Protein AF-A0A955YNE7-F1 (afdb_monomer_lite)

Structure (mmCIF, N/CA/C/O backbone):
data_AF-A0A955YNE7-F1
#
_entry.id   AF-A0A955YNE7-F1
#
loop_
_atom_site.group_PDB
_atom_site.id
_atom_site.type_symbol
_atom_site.label_atom_id
_atom_site.label_alt_id
_atom_site.label_comp_id
_atom_site.label_asym_id
_atom_site.label_entity_id
_atom_site.label_seq_id
_atom_site.pdbx_PDB_ins_code
_atom_site.Cartn_x
_atom_site.Cartn_y
_atom_site.Cartn_z
_atom_site.occupancy
_atom_site.B_iso_or_equiv
_atom_site.auth_seq_id
_atom_site.auth_comp_id
_atom_site.auth_asym_id
_atom_site.auth_atom_id
_atom_site.pdbx_PDB_model_num
ATOM 1 N N . MET A 1 1 ? -16.362 -12.390 -28.968 1.00 43.97 1 MET A N 1
ATOM 2 C CA . MET A 1 1 ? -15.861 -13.332 -27.939 1.00 43.97 1 MET A CA 1
ATOM 3 C C . MET A 1 1 ? -14.663 -12.629 -27.312 1.00 43.97 1 MET A C 1
ATOM 5 O O . MET A 1 1 ? -13.779 -12.278 -28.069 1.00 43.97 1 MET A O 1
ATOM 9 N N . THR A 1 2 ? -14.619 -12.219 -26.043 1.00 42.88 2 THR A N 1
ATOM 10 C CA . THR A 1 2 ? -15.103 -12.872 -24.816 1.00 42.88 2 THR A CA 1
ATOM 11 C C . THR A 1 2 ? -15.166 -11.820 -23.689 1.00 42.88 2 THR A C 1
ATOM 13 O O . THR A 1 2 ? -14.246 -11.022 -23.596 1.00 42.88 2 THR A O 1
ATOM 16 N N . ARG A 1 3 ? -16.235 -11.867 -22.868 1.00 43.38 3 ARG A N 1
ATOM 17 C CA . ARG A 1 3 ? -16.405 -11.353 -21.479 1.00 43.38 3 ARG A CA 1
ATOM 18 C C . ARG A 1 3 ? -15.904 -9.920 -21.190 1.00 43.38 3 ARG A C 1
ATOM 20 O O . ARG A 1 3 ? -14.719 -9.663 -21.121 1.00 43.38 3 ARG A O 1
ATOM 27 N N . GLY A 1 4 ? -16.772 -8.936 -20.971 1.00 42.56 4 GLY A N 1
ATOM 28 C CA . GLY A 1 4 ? -17.645 -8.902 -19.795 1.00 42.56 4 GLY A CA 1
ATOM 29 C C . GLY A 1 4 ? -16.878 -8.491 -18.529 1.00 42.56 4 GLY A C 1
ATOM 30 O O . GLY A 1 4 ? -16.864 -9.264 -17.581 1.00 42.56 4 GLY A O 1
ATOM 31 N N . ARG A 1 5 ? -16.234 -7.309 -18.510 1.00 50.03 5 ARG A N 1
ATOM 32 C CA . ARG A 1 5 ? -15.828 -6.636 -17.260 1.00 50.03 5 ARG A CA 1
ATOM 33 C C . ARG A 1 5 ? -17.066 -5.988 -16.653 1.00 50.03 5 ARG A C 1
ATOM 35 O O . ARG A 1 5 ? -17.316 -4.800 -16.817 1.00 50.03 5 ARG A O 1
ATOM 42 N N . VAL A 1 6 ? -17.890 -6.804 -16.025 1.00 54.84 6 VAL A N 1
ATOM 43 C CA . VAL A 1 6 ? -18.842 -6.320 -15.035 1.00 54.84 6 VAL A CA 1
ATOM 44 C C . VAL A 1 6 ? -18.496 -7.101 -13.778 1.00 54.84 6 VAL A C 1
ATOM 46 O O . VAL A 1 6 ? -18.477 -8.329 -13.841 1.00 54.84 6 VAL A O 1
ATOM 49 N N . SER A 1 7 ? -18.219 -6.367 -12.696 1.00 52.81 7 SER A N 1
ATOM 50 C CA . SER A 1 7 ? -18.087 -6.841 -11.306 1.00 52.81 7 SER A CA 1
ATOM 51 C C . SER A 1 7 ? -16.675 -7.132 -10.771 1.00 52.81 7 SER A C 1
ATOM 53 O O . SER A 1 7 ? -16.350 -8.289 -10.561 1.00 52.81 7 SER A O 1
ATOM 55 N N . ASP A 1 8 ? -15.916 -6.088 -10.405 1.00 55.44 8 ASP A N 1
ATOM 56 C CA . ASP A 1 8 ? -14.829 -6.196 -9.398 1.00 55.44 8 ASP A CA 1
ATOM 57 C C . ASP A 1 8 ? -14.818 -5.059 -8.351 1.00 55.44 8 ASP A C 1
ATOM 59 O O . ASP A 1 8 ? -14.025 -5.072 -7.412 1.00 55.44 8 ASP A O 1
ATOM 63 N N . GLY A 1 9 ? -15.777 -4.121 -8.402 1.00 60.81 9 GLY A N 1
ATOM 64 C CA . GLY A 1 9 ? -15.904 -3.079 -7.368 1.00 60.81 9 GLY A CA 1
ATOM 65 C C . GLY A 1 9 ? -16.037 -3.652 -5.948 1.00 60.81 9 GLY A C 1
ATOM 66 O O . GLY A 1 9 ? -15.503 -3.089 -4.998 1.00 60.81 9 GLY A O 1
ATOM 67 N N . HIS A 1 10 ? -16.652 -4.832 -5.816 1.00 73.31 10 HIS A N 1
ATOM 68 C CA . HIS A 1 10 ? -16.790 -5.525 -4.537 1.00 73.31 10 HIS A CA 1
ATOM 69 C C . HIS A 1 10 ? -15.476 -6.093 -3.985 1.00 73.31 10 HIS A C 1
ATOM 71 O O . HIS A 1 10 ? -15.359 -6.231 -2.770 1.00 73.31 10 HIS A O 1
ATOM 77 N N . ALA A 1 11 ? -14.496 -6.449 -4.823 1.00 79.50 11 ALA A N 1
ATOM 78 C CA . ALA A 1 11 ? -13.214 -6.970 -4.342 1.00 79.50 11 ALA A CA 1
ATOM 79 C C . ALA A 1 11 ? -12.389 -5.847 -3.703 1.00 79.50 11 ALA A C 1
ATOM 81 O O . ALA A 1 11 ? -11.932 -5.979 -2.566 1.00 79.50 11 ALA A O 1
ATOM 82 N N . THR A 1 12 ? -12.297 -4.714 -4.402 1.00 84.69 12 THR A N 1
ATOM 83 C CA . THR A 1 12 ? -11.669 -3.488 -3.897 1.00 84.69 12 THR A CA 1
ATOM 84 C C . THR A 1 12 ? -12.351 -3.002 -2.620 1.00 84.69 12 THR A C 1
ATOM 86 O O . THR A 1 12 ? -11.684 -2.763 -1.615 1.00 84.69 12 THR A O 1
ATOM 89 N N . GLU A 1 13 ? -13.681 -2.882 -2.630 1.00 83.69 13 GLU A N 1
ATOM 90 C CA . GLU A 1 13 ? -14.446 -2.397 -1.477 1.00 83.69 13 GLU A CA 1
ATOM 91 C C . GLU A 1 13 ? -14.213 -3.273 -0.243 1.00 83.69 13 GLU A C 1
ATOM 93 O O . GLU A 1 13 ? -13.908 -2.750 0.825 1.00 83.69 13 GLU A O 1
ATOM 98 N N . ARG A 1 14 ? -14.234 -4.602 -0.400 1.00 86.31 14 ARG A N 1
ATOM 99 C CA . ARG A 1 14 ? -13.949 -5.546 0.691 1.00 86.31 14 ARG A CA 1
ATOM 100 C C . ARG A 1 14 ? -12.524 -5.453 1.224 1.00 86.31 14 ARG A C 1
ATOM 102 O O . ARG A 1 14 ? -12.311 -5.672 2.412 1.00 86.31 14 ARG A O 1
ATOM 109 N N . LEU A 1 15 ? -11.545 -5.181 0.362 1.00 88.06 15 LEU A N 1
ATOM 110 C CA . LEU A 1 15 ? -10.154 -5.032 0.788 1.00 88.06 15 LEU A CA 1
ATOM 111 C C . LEU A 1 15 ? -9.949 -3.731 1.578 1.00 88.06 15 LEU A C 1
ATOM 113 O O . LEU A 1 15 ? -9.175 -3.711 2.532 1.00 88.06 15 LEU A O 1
ATOM 117 N N . LEU A 1 16 ? -10.650 -2.661 1.196 1.00 89.19 16 LEU A N 1
ATOM 118 C CA . LEU A 1 16 ? -10.539 -1.337 1.813 1.00 89.19 16 LEU A CA 1
ATOM 119 C C . LEU A 1 16 ? -11.460 -1.138 3.024 1.00 89.19 16 LEU A C 1
ATOM 121 O O . LEU A 1 16 ? -11.166 -0.288 3.864 1.00 89.19 16 LEU A O 1
ATOM 125 N N . GLU A 1 17 ? -12.539 -1.914 3.144 1.00 90.75 17 GLU A N 1
ATOM 126 C CA . GLU A 1 17 ? -13.550 -1.812 4.207 1.00 90.75 17 GLU A CA 1
ATOM 127 C C . GLU A 1 17 ? -12.948 -1.657 5.621 1.00 90.75 17 GLU A C 1
ATOM 129 O O . GLU A 1 17 ? -13.341 -0.717 6.326 1.00 90.75 17 GLU A O 1
ATOM 134 N N . PRO A 1 18 ? -11.953 -2.468 6.047 1.00 90.25 18 PRO A N 1
ATOM 135 C CA . PRO A 1 18 ? -11.373 -2.343 7.385 1.00 90.25 18 PRO A CA 1
ATOM 136 C C . PRO A 1 18 ? -10.696 -0.987 7.628 1.00 90.25 18 PRO A C 1
ATOM 138 O O . PRO A 1 18 ? -10.717 -0.466 8.745 1.00 90.25 18 PRO A O 1
ATOM 141 N N . LEU A 1 19 ? -10.106 -0.400 6.583 1.00 90.25 19 LEU A N 1
ATOM 142 C CA . LEU A 1 19 ? -9.419 0.887 6.657 1.00 90.25 19 LEU A CA 1
ATOM 143 C C . LEU A 1 19 ? -10.419 2.036 6.663 1.00 90.25 19 LEU A C 1
ATOM 145 O O . LEU A 1 19 ? -10.324 2.926 7.507 1.00 90.25 19 LEU A O 1
ATOM 149 N N . SER A 1 20 ? -11.401 1.996 5.763 1.00 89.12 20 SER A N 1
ATOM 150 C CA . SER A 1 20 ? -12.426 3.035 5.624 1.00 89.12 20 SER A CA 1
ATOM 151 C C . SER A 1 20 ? -13.255 3.203 6.899 1.00 89.12 20 SER A C 1
ATOM 153 O O . SER A 1 20 ? -13.677 4.312 7.230 1.00 89.12 20 SER A O 1
ATOM 155 N N . ALA A 1 21 ? -13.415 2.135 7.689 1.00 89.00 21 ALA A N 1
ATOM 156 C CA . ALA A 1 21 ? -14.040 2.199 9.009 1.00 89.00 21 ALA A CA 1
ATOM 157 C C . ALA A 1 21 ? -13.314 3.146 9.988 1.00 89.00 21 ALA A C 1
ATOM 159 O O . ALA A 1 21 ? -13.925 3.628 10.947 1.00 89.00 21 ALA A O 1
ATOM 160 N N . LEU A 1 22 ? -12.027 3.445 9.767 1.00 87.06 22 LEU A N 1
ATOM 161 C CA . LEU A 1 22 ? -11.245 4.374 10.586 1.00 87.06 22 LEU A CA 1
ATOM 162 C C . LEU A 1 22 ? -11.508 5.845 10.224 1.00 87.06 22 LEU A C 1
ATOM 164 O O . LEU A 1 22 ? -11.312 6.702 11.088 1.00 87.06 22 LEU A O 1
ATOM 168 N N . GLY A 1 23 ? -12.011 6.142 9.024 1.00 91.31 23 GLY A N 1
ATOM 169 C CA . GLY A 1 23 ? -12.288 7.487 8.501 1.00 91.31 23 GLY A CA 1
ATOM 170 C C . GLY A 1 23 ? -11.804 7.656 7.051 1.00 91.31 23 GLY A C 1
ATOM 171 O O . GLY A 1 23 ? -11.227 6.713 6.510 1.00 91.31 23 GLY A O 1
ATOM 172 N N . PRO A 1 24 ? -11.983 8.843 6.435 1.00 92.75 24 PRO A N 1
ATOM 173 C CA . PRO A 1 24 ? -11.568 9.111 5.050 1.00 92.75 24 PRO A CA 1
ATOM 174 C C . PRO A 1 24 ? -10.071 8.857 4.846 1.00 92.75 24 PRO A C 1
ATOM 176 O O . PRO A 1 24 ? -9.240 9.410 5.575 1.00 92.75 24 PRO A O 1
ATOM 179 N N . LEU A 1 25 ? -9.717 7.974 3.914 1.00 93.50 25 LEU A N 1
ATOM 180 C CA . LEU A 1 25 ? -8.335 7.519 3.711 1.00 93.50 25 LEU A CA 1
ATOM 181 C C . LEU A 1 25 ? -7.536 8.486 2.845 1.00 93.50 25 LEU A C 1
ATOM 183 O O . LEU A 1 25 ? -6.321 8.571 2.983 1.00 93.50 25 LEU A O 1
ATOM 187 N N . GLU A 1 26 ? -8.230 9.222 1.988 1.00 93.62 26 GLU A N 1
ATOM 188 C CA . GLU A 1 26 ? -7.693 10.194 1.044 1.00 93.62 26 GLU A CA 1
ATOM 189 C C . GLU A 1 26 ? -6.973 11.341 1.766 1.00 93.62 26 GLU A C 1
ATOM 191 O O . GLU A 1 26 ? -5.982 11.857 1.260 1.00 93.62 26 GLU A O 1
ATOM 196 N N . ASP A 1 27 ? -7.397 11.661 2.992 1.00 94.31 27 ASP A N 1
ATOM 197 C CA . ASP A 1 27 ? -6.796 12.701 3.836 1.00 94.31 27 ASP A CA 1
ATOM 198 C C . ASP A 1 27 ? -5.472 12.269 4.501 1.00 94.31 27 ASP A C 1
ATOM 200 O O . ASP A 1 27 ? -4.848 13.057 5.217 1.00 94.31 27 ASP A O 1
ATOM 204 N N . LEU A 1 28 ? -5.058 11.004 4.352 1.00 95.00 28 LEU A N 1
ATOM 205 C CA . LEU A 1 28 ? -3.803 10.509 4.917 1.00 95.00 28 LEU A CA 1
ATOM 206 C C . LEU A 1 28 ? -2.617 10.841 3.994 1.00 95.00 28 LEU A C 1
ATOM 208 O O . LEU A 1 28 ? -2.751 10.766 2.773 1.00 95.00 28 LEU A O 1
ATOM 212 N N . PRO A 1 29 ? -1.433 11.165 4.548 1.00 95.88 29 PRO A N 1
ATOM 213 C CA . PRO A 1 29 ? -0.231 11.343 3.736 1.00 95.88 29 PRO A CA 1
ATOM 214 C C . PRO A 1 29 ? 0.094 10.048 2.981 1.00 95.88 29 PRO A C 1
ATOM 216 O O . PRO A 1 29 ? -0.072 8.962 3.534 1.00 95.88 29 PRO A O 1
ATOM 219 N N . GLY A 1 30 ? 0.528 10.160 1.724 1.00 93.88 30 GLY A N 1
ATOM 220 C CA . GLY A 1 30 ? 0.845 9.006 0.874 1.00 93.88 30 GLY A CA 1
ATOM 221 C C . GLY A 1 30 ? -0.367 8.181 0.413 1.00 93.88 30 GLY A C 1
ATOM 222 O O . GLY A 1 30 ? -0.197 7.100 -0.149 1.00 93.88 30 GLY A O 1
ATOM 223 N N . SER A 1 31 ? -1.599 8.658 0.639 1.00 95.56 31 SER A N 1
ATOM 224 C CA . SER A 1 31 ? -2.828 7.915 0.324 1.00 95.56 31 SER A CA 1
ATOM 225 C C . SER A 1 31 ? -2.981 7.587 -1.159 1.00 95.56 31 SER A C 1
ATOM 227 O O . SER A 1 31 ? -3.479 6.515 -1.488 1.00 95.56 31 SER A O 1
ATOM 229 N N . GLU A 1 32 ? -2.534 8.465 -2.057 1.00 95.25 32 GLU A N 1
ATOM 230 C CA . GLU A 1 32 ? -2.716 8.303 -3.501 1.00 95.25 32 GLU A CA 1
ATOM 231 C C . GLU A 1 32 ? -2.099 6.994 -4.018 1.00 95.25 32 GLU A C 1
ATOM 233 O O . GLU A 1 32 ? -2.819 6.138 -4.539 1.00 95.25 32 GLU A O 1
ATOM 238 N N . ALA A 1 33 ? -0.795 6.795 -3.793 1.00 94.81 33 ALA A N 1
ATOM 239 C CA . ALA A 1 33 ? -0.078 5.597 -4.229 1.00 94.81 33 ALA A CA 1
ATOM 240 C C . ALA A 1 33 ? -0.570 4.332 -3.507 1.00 94.81 33 ALA A C 1
ATOM 242 O O . ALA A 1 33 ? -0.710 3.273 -4.118 1.00 94.81 33 ALA A O 1
ATOM 243 N N . VAL A 1 34 ? -0.889 4.431 -2.212 1.00 95.94 34 VAL A N 1
ATOM 244 C CA . VAL A 1 34 ? -1.352 3.279 -1.423 1.00 95.94 34 VAL A CA 1
ATOM 245 C C . VAL A 1 34 ? -2.740 2.815 -1.864 1.00 95.94 34 VAL A C 1
ATOM 247 O O . VAL A 1 34 ? -2.965 1.619 -2.048 1.00 95.94 34 VAL A O 1
ATOM 250 N N . LEU A 1 35 ? -3.683 3.739 -2.058 1.00 95.75 35 LEU A N 1
ATOM 251 C CA . LEU A 1 35 ? -5.040 3.400 -2.485 1.00 95.75 35 LEU A CA 1
ATOM 252 C C . LEU A 1 35 ? -5.057 2.887 -3.926 1.00 95.75 35 LEU A C 1
ATOM 254 O O . LEU A 1 35 ? -5.815 1.962 -4.216 1.00 95.75 35 LEU A O 1
ATOM 258 N N . ALA A 1 36 ? -4.226 3.444 -4.812 1.00 95.62 36 ALA A N 1
ATOM 259 C CA . ALA A 1 36 ? -4.007 2.887 -6.145 1.00 95.62 36 ALA A CA 1
ATOM 260 C C . ALA A 1 36 ? -3.490 1.442 -6.059 1.00 95.62 36 ALA A C 1
ATOM 262 O O . ALA A 1 36 ? -4.090 0.542 -6.639 1.00 95.62 36 ALA A O 1
ATOM 263 N N . GLY A 1 37 ? -2.476 1.188 -5.230 1.00 95.50 37 GLY A N 1
ATOM 264 C CA . GLY A 1 37 ? -1.898 -0.144 -5.071 1.00 95.50 37 GLY A CA 1
ATOM 265 C C . GLY A 1 37 ? -2.867 -1.184 -4.517 1.00 95.50 37 GLY A C 1
ATOM 266 O O . GLY A 1 37 ? -2.906 -2.313 -4.998 1.00 95.50 37 GLY A O 1
ATOM 267 N N . LEU A 1 38 ? -3.690 -0.821 -3.531 1.00 95.00 38 LEU A N 1
ATOM 268 C CA . LEU A 1 38 ? -4.708 -1.726 -2.986 1.00 95.00 38 LEU A CA 1
ATOM 269 C C . LEU A 1 38 ? -5.792 -2.060 -4.022 1.00 95.00 38 LEU A C 1
ATOM 271 O O . LEU A 1 38 ? -6.226 -3.211 -4.086 1.00 95.00 38 LEU A O 1
ATOM 275 N N . ARG A 1 39 ? -6.198 -1.088 -4.850 1.00 94.38 39 ARG A N 1
ATOM 276 C CA . ARG A 1 39 ? -7.121 -1.316 -5.977 1.00 94.38 39 ARG A CA 1
ATOM 277 C C . ARG A 1 39 ? -6.503 -2.257 -7.003 1.00 94.38 39 ARG A C 1
ATOM 279 O O . ARG A 1 39 ? -7.111 -3.264 -7.346 1.00 94.38 39 ARG A O 1
ATOM 286 N N . ASP A 1 40 ? -5.264 -1.992 -7.399 1.00 94.75 40 ASP A N 1
ATOM 287 C CA . ASP A 1 40 ? -4.555 -2.818 -8.370 1.00 94.75 40 ASP A CA 1
ATOM 288 C C . ASP A 1 40 ? -4.376 -4.258 -7.868 1.00 94.75 40 ASP A C 1
ATOM 290 O O . ASP A 1 40 ? -4.601 -5.206 -8.617 1.00 94.75 40 ASP A O 1
ATOM 294 N N . VAL A 1 41 ? -4.067 -4.456 -6.581 1.00 94.12 41 VAL A N 1
ATOM 295 C CA . VAL A 1 41 ? -4.026 -5.799 -5.978 1.00 94.12 41 VAL A CA 1
ATOM 296 C C . VAL A 1 41 ? -5.389 -6.487 -6.035 1.00 94.12 41 VAL A C 1
ATOM 298 O O . VAL A 1 41 ? -5.448 -7.669 -6.377 1.00 94.12 41 VAL A O 1
ATOM 301 N N . ALA A 1 42 ? -6.472 -5.782 -5.701 1.00 91.38 42 ALA A N 1
ATOM 302 C CA . ALA A 1 42 ? -7.818 -6.347 -5.738 1.00 91.38 42 ALA A CA 1
ATOM 303 C C . ALA A 1 42 ? -8.242 -6.742 -7.162 1.00 91.38 42 ALA A C 1
ATOM 305 O O . ALA A 1 42 ? -8.869 -7.785 -7.341 1.00 91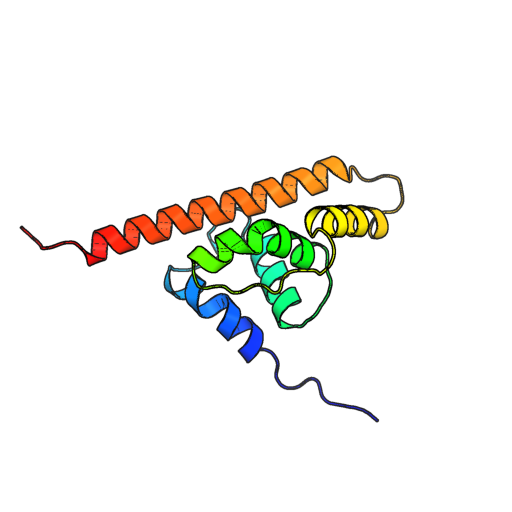.38 42 ALA A O 1
ATOM 306 N N . ASP A 1 43 ? -7.826 -5.961 -8.158 1.00 90.44 43 ASP A N 1
ATOM 307 C CA . ASP A 1 43 ? -8.104 -6.193 -9.577 1.00 90.44 43 ASP A CA 1
ATOM 308 C C . ASP A 1 43 ? -7.112 -7.182 -10.230 1.00 90.44 43 ASP A C 1
ATOM 310 O O . ASP A 1 43 ? -7.216 -7.497 -11.419 1.00 90.44 43 ASP A O 1
ATOM 314 N N . GLY A 1 44 ? -6.126 -7.678 -9.472 1.00 91.31 44 GLY A N 1
ATOM 315 C CA . GLY A 1 44 ? -5.064 -8.547 -9.981 1.00 91.31 44 GLY A CA 1
ATOM 316 C C . GLY A 1 44 ? -4.153 -7.861 -11.005 1.00 91.31 44 GLY A C 1
ATOM 317 O O . GLY A 1 44 ? -3.510 -8.541 -11.808 1.00 91.31 44 GLY A O 1
ATOM 318 N N . VAL A 1 45 ? -4.108 -6.527 -10.999 1.00 93.25 45 VAL A N 1
ATOM 319 C CA . VAL A 1 45 ? -3.260 -5.697 -11.850 1.00 93.25 45 VAL A CA 1
ATOM 320 C C . VAL A 1 45 ? -1.873 -5.617 -11.219 1.00 93.25 45 VAL A C 1
ATOM 322 O O . VAL A 1 45 ? -1.701 -5.096 -10.119 1.00 93.25 45 VAL A O 1
ATOM 325 N N . PRO A 1 46 ? -0.840 -6.128 -11.897 1.00 92.19 46 PRO A N 1
ATOM 326 C CA . PRO A 1 46 ? 0.497 -6.067 -11.360 1.00 92.19 46 PRO A CA 1
ATOM 327 C C . PRO A 1 46 ? 1.110 -4.721 -11.784 1.00 92.19 46 PRO A C 1
ATOM 329 O O . PRO A 1 46 ? 1.613 -4.605 -12.903 1.00 92.19 46 PRO A O 1
ATOM 332 N N . SER A 1 47 ? 1.054 -3.716 -10.907 1.00 94.12 47 SER A N 1
ATOM 333 C CA . SER A 1 47 ? 1.603 -2.355 -11.080 1.00 94.12 47 SER A CA 1
ATOM 334 C C . SER A 1 47 ? 2.751 -2.056 -10.099 1.00 94.12 47 SER A C 1
ATOM 336 O O . SER A 1 47 ? 3.085 -2.890 -9.249 1.00 94.12 47 SER A O 1
ATOM 338 N N . VAL A 1 48 ? 3.390 -0.887 -10.229 1.00 94.94 48 VAL A N 1
ATOM 339 C CA . VAL A 1 48 ? 4.355 -0.365 -9.240 1.00 94.94 48 VAL A CA 1
ATOM 340 C C . VAL A 1 48 ? 3.677 -0.182 -7.885 1.00 94.94 48 VAL A C 1
ATOM 342 O O . VAL A 1 48 ? 4.193 -0.639 -6.868 1.00 94.94 48 VAL A O 1
ATOM 345 N N . GLU A 1 49 ? 2.490 0.407 -7.868 1.00 95.94 49 GLU A N 1
ATOM 346 C CA . GLU A 1 49 ? 1.708 0.681 -6.669 1.00 95.94 49 GLU A CA 1
ATOM 347 C C . GLU A 1 49 ? 1.237 -0.623 -6.000 1.00 95.94 49 GLU A C 1
ATOM 349 O O . GLU A 1 49 ? 1.285 -0.751 -4.775 1.00 95.94 49 GLU A O 1
ATOM 354 N N . ALA A 1 50 ? 0.861 -1.641 -6.782 1.00 95.75 50 ALA A N 1
ATOM 355 C CA . ALA A 1 50 ? 0.544 -2.969 -6.259 1.00 95.75 50 ALA A CA 1
ATOM 356 C C . ALA A 1 50 ? 1.760 -3.614 -5.578 1.00 95.75 50 ALA A C 1
ATOM 358 O O . ALA A 1 50 ? 1.641 -4.161 -4.479 1.00 95.75 50 ALA A O 1
ATOM 359 N N . ALA A 1 51 ? 2.940 -3.525 -6.201 1.00 95.38 51 ALA A N 1
ATOM 360 C CA . ALA A 1 51 ? 4.177 -4.028 -5.607 1.00 95.38 51 ALA A CA 1
ATOM 361 C C . ALA A 1 51 ? 4.537 -3.258 -4.325 1.00 95.38 51 ALA A C 1
ATOM 363 O O . ALA A 1 51 ? 4.932 -3.875 -3.337 1.00 95.38 51 ALA A O 1
ATOM 364 N N . LEU A 1 52 ? 4.318 -1.938 -4.304 1.00 96.56 52 LEU A N 1
ATOM 365 C CA . LEU A 1 52 ? 4.540 -1.083 -3.139 1.00 96.56 52 LEU A CA 1
ATOM 366 C C . LEU A 1 52 ? 3.743 -1.559 -1.920 1.00 96.56 52 LEU A C 1
ATOM 368 O O . LEU A 1 52 ? 4.322 -1.817 -0.865 1.00 96.56 52 LEU A O 1
ATOM 372 N N . VAL A 1 53 ? 2.425 -1.736 -2.045 1.00 96.69 53 VAL A N 1
ATOM 373 C CA . VAL A 1 53 ? 1.597 -2.174 -0.904 1.00 96.69 53 VAL A CA 1
ATOM 374 C C . VAL A 1 53 ? 1.916 -3.608 -0.465 1.00 96.69 53 VAL A C 1
ATOM 376 O O . VAL A 1 53 ? 1.728 -3.966 0.701 1.00 96.69 53 VAL A O 1
ATOM 379 N N . GLN A 1 54 ? 2.464 -4.425 -1.367 1.00 96.06 54 GLN A N 1
ATOM 380 C CA . GLN A 1 54 ? 2.907 -5.787 -1.074 1.00 96.06 54 GLN A CA 1
ATOM 381 C C . GLN A 1 54 ? 4.202 -5.841 -0.241 1.00 96.06 54 GLN A C 1
ATOM 383 O O . GLN A 1 54 ? 4.412 -6.832 0.468 1.00 96.06 54 GLN A O 1
ATOM 388 N N . VAL A 1 55 ? 5.021 -4.779 -0.232 1.00 95.50 55 VAL A N 1
ATOM 389 C CA . VAL A 1 55 ? 6.216 -4.668 0.633 1.00 95.50 55 VAL A CA 1
ATOM 390 C C . VAL A 1 55 ? 5.837 -4.768 2.116 1.00 95.50 55 VAL A C 1
ATOM 392 O O . VAL A 1 55 ? 6.504 -5.451 2.891 1.00 95.50 55 VAL A O 1
ATOM 395 N N . MET A 1 56 ? 4.718 -4.157 2.519 1.00 93.88 56 MET A N 1
ATOM 396 C CA . MET A 1 56 ? 4.308 -4.046 3.927 1.00 93.88 56 MET A CA 1
ATOM 397 C C . MET A 1 56 ? 3.066 -4.884 4.275 1.00 93.88 56 MET A C 1
ATOM 399 O O . MET A 1 56 ? 2.315 -4.536 5.188 1.00 93.88 56 MET A O 1
ATOM 403 N N . THR A 1 57 ? 2.859 -6.025 3.603 1.00 93.00 57 THR A N 1
ATOM 404 C CA . THR A 1 57 ? 1.719 -6.953 3.829 1.00 93.00 57 THR A CA 1
ATOM 405 C C . THR A 1 57 ? 1.404 -7.212 5.306 1.00 93.00 57 THR A C 1
ATOM 407 O O . THR A 1 57 ? 0.241 -7.189 5.706 1.00 93.00 57 THR A O 1
ATOM 410 N N . ARG A 1 58 ? 2.430 -7.414 6.145 1.00 91.44 58 ARG A N 1
ATOM 411 C CA . ARG A 1 58 ? 2.259 -7.647 7.588 1.00 91.44 58 ARG A CA 1
ATOM 412 C C . ARG A 1 58 ? 1.591 -6.467 8.304 1.00 91.44 58 ARG A C 1
ATOM 414 O O . ARG A 1 58 ? 0.718 -6.694 9.132 1.00 91.44 58 ARG A O 1
ATOM 421 N N . ARG A 1 59 ? 1.990 -5.232 7.990 1.00 92.38 59 ARG A N 1
ATOM 422 C CA . ARG A 1 59 ? 1.426 -4.015 8.598 1.00 92.38 59 ARG A CA 1
ATOM 423 C C . ARG A 1 59 ? -0.031 -3.832 8.188 1.00 92.38 59 ARG A C 1
ATOM 425 O O . ARG A 1 59 ? -0.875 -3.578 9.035 1.00 92.38 59 ARG A O 1
ATOM 432 N N . PHE A 1 60 ? -0.359 -4.053 6.916 1.00 93.31 60 PHE A N 1
ATOM 433 C CA . PHE A 1 60 ? -1.754 -4.032 6.463 1.00 93.31 60 PHE A CA 1
ATOM 434 C C . PHE A 1 60 ? -2.621 -5.072 7.190 1.00 93.31 60 PHE A C 1
ATOM 436 O O . PHE A 1 60 ? -3.739 -4.755 7.605 1.00 93.31 60 PHE A O 1
ATOM 443 N N . ALA A 1 61 ? -2.085 -6.272 7.440 1.00 93.25 61 ALA A N 1
ATOM 444 C CA . ALA A 1 61 ? -2.797 -7.316 8.177 1.00 93.25 61 ALA A CA 1
ATOM 445 C C . ALA A 1 61 ? -3.114 -6.913 9.628 1.00 93.25 61 ALA A C 1
ATOM 447 O O . ALA A 1 61 ? -4.165 -7.282 10.151 1.00 93.25 61 ALA A O 1
ATOM 448 N N . GLU A 1 62 ? -2.273 -6.096 10.270 1.00 92.81 62 GLU A N 1
ATOM 449 C CA . GLU A 1 62 ? -2.552 -5.553 11.607 1.00 92.81 62 GLU A CA 1
ATOM 450 C C . GLU A 1 62 ? -3.807 -4.662 11.612 1.00 92.81 62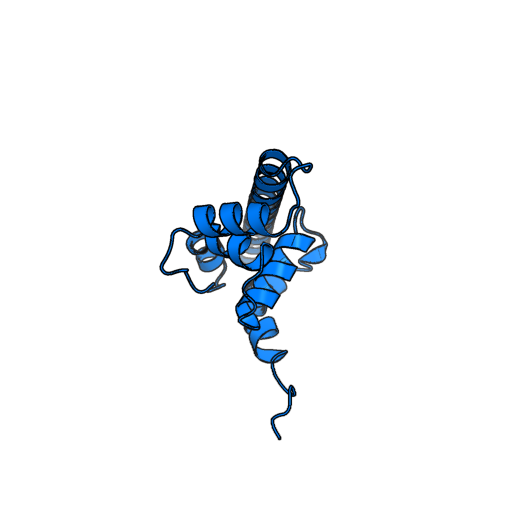 GLU A C 1
ATOM 452 O O . GLU A 1 62 ? -4.492 -4.586 12.637 1.00 92.81 62 GLU A O 1
ATOM 457 N N . HIS A 1 63 ? -4.163 -4.060 10.473 1.00 92.06 63 HIS A N 1
ATOM 458 C CA . HIS A 1 63 ? -5.392 -3.285 10.259 1.00 92.06 63 HIS A CA 1
ATOM 459 C C . HIS A 1 63 ? -6.533 -4.088 9.613 1.00 92.06 63 HIS A C 1
ATOM 461 O O . HIS A 1 63 ? -7.541 -3.506 9.225 1.00 92.06 63 HIS A O 1
ATOM 467 N N . GLY A 1 64 ? -6.403 -5.414 9.510 1.00 92.31 64 GLY A N 1
ATOM 468 C CA . GLY A 1 64 ? -7.427 -6.289 8.932 1.00 92.31 64 GLY A CA 1
ATOM 469 C C . GLY A 1 64 ? -7.430 -6.346 7.403 1.00 92.31 64 GLY A C 1
ATOM 470 O O . GLY A 1 64 ? -8.337 -6.942 6.830 1.00 92.31 64 GLY A O 1
ATOM 471 N N . VAL A 1 65 ? -6.426 -5.768 6.737 1.00 93.19 65 VAL A N 1
ATOM 472 C CA . VAL A 1 65 ? -6.291 -5.801 5.275 1.00 93.19 65 VAL A CA 1
ATOM 473 C C . VAL A 1 65 ? -5.316 -6.889 4.865 1.00 93.19 65 VAL A C 1
ATOM 475 O O . VAL A 1 65 ? -4.131 -6.846 5.189 1.00 93.19 65 VAL A O 1
ATOM 478 N N . HIS A 1 66 ? -5.808 -7.878 4.129 1.00 92.44 66 HIS A N 1
ATOM 479 C CA . HIS A 1 66 ? -4.995 -9.002 3.679 1.00 92.44 66 HIS A CA 1
ATOM 480 C C . HIS A 1 66 ? -4.583 -8.806 2.222 1.00 92.44 66 HIS A C 1
ATOM 482 O O . HIS A 1 66 ? -5.300 -9.182 1.298 1.00 92.44 66 HIS A O 1
ATOM 488 N N . VAL A 1 67 ? -3.401 -8.228 2.031 1.00 90.88 67 VAL A N 1
ATOM 489 C CA . VAL A 1 67 ? -2.767 -8.088 0.717 1.00 90.88 67 VAL A CA 1
ATOM 490 C C . VAL A 1 67 ? -2.085 -9.410 0.352 1.00 90.88 67 VAL A C 1
ATOM 492 O O . VAL A 1 67 ? -1.348 -9.982 1.159 1.00 90.88 67 VAL A O 1
ATOM 495 N N . SER A 1 68 ? -2.318 -9.914 -0.862 1.00 87.69 68 SER A N 1
ATOM 496 C CA . SER A 1 68 ? -1.646 -11.120 -1.352 1.00 87.69 68 SER A CA 1
ATOM 497 C C . SER A 1 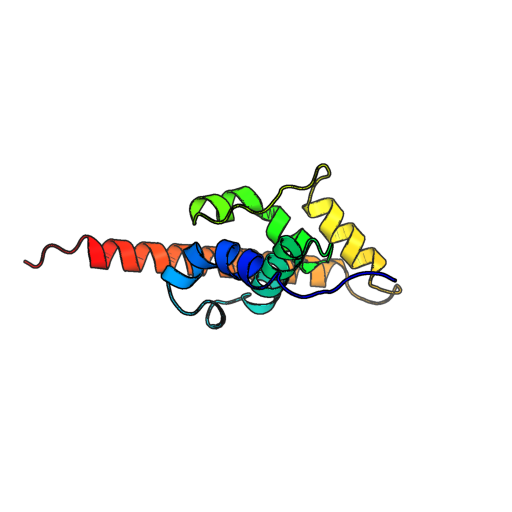68 ? -0.137 -10.895 -1.441 1.00 87.69 68 SER A C 1
ATOM 499 O O . SER A 1 68 ? 0.308 -9.942 -2.076 1.00 87.69 68 SER A O 1
ATOM 501 N N . ARG A 1 69 ? 0.658 -11.785 -0.843 1.00 84.19 69 ARG A N 1
ATOM 502 C CA . ARG A 1 69 ? 2.120 -11.717 -0.928 1.00 84.19 69 ARG A CA 1
ATOM 503 C C . ARG A 1 69 ? 2.610 -12.247 -2.276 1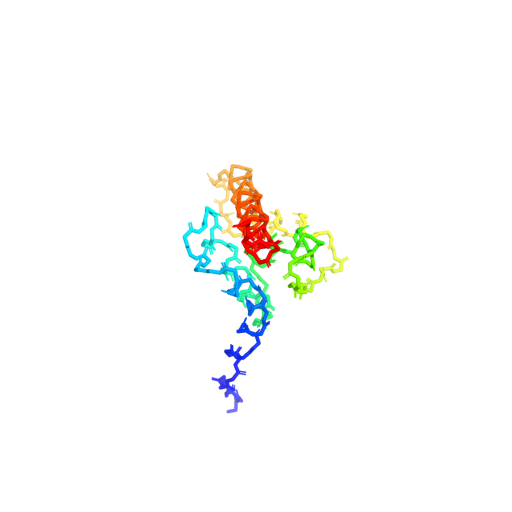.00 84.19 69 ARG A C 1
ATOM 505 O O . ARG A 1 69 ? 2.080 -13.236 -2.781 1.00 84.19 69 ARG A O 1
ATOM 512 N N . LEU A 1 70 ? 3.656 -11.628 -2.817 1.00 84.50 70 LEU A N 1
ATOM 513 C CA . LEU A 1 70 ? 4.356 -12.148 -3.987 1.00 84.50 70 LEU A CA 1
ATOM 514 C C . LEU A 1 70 ? 5.196 -13.392 -3.636 1.00 84.50 70 LEU A C 1
ATOM 516 O O . LEU A 1 70 ? 5.700 -13.500 -2.515 1.00 84.50 70 LEU A O 1
ATOM 520 N N . PRO A 1 71 ? 5.367 -14.334 -4.583 1.00 81.81 71 PRO A N 1
ATOM 521 C CA . PRO A 1 71 ? 6.326 -15.431 -4.438 1.00 81.81 71 PRO A CA 1
ATOM 522 C C . PRO A 1 71 ? 7.783 -14.944 -4.406 1.00 81.81 71 PRO A C 1
ATOM 524 O O . PRO A 1 71 ? 8.616 -15.537 -3.726 1.00 81.81 71 PRO A O 1
ATOM 527 N N . GLU A 1 72 ? 8.076 -13.880 -5.158 1.00 85.75 72 GLU A N 1
ATOM 528 C CA . GLU A 1 72 ? 9.352 -13.158 -5.153 1.00 85.75 72 GLU A CA 1
ATOM 529 C C . GLU A 1 72 ? 9.331 -12.058 -4.079 1.00 85.75 72 GLU A C 1
ATOM 531 O O . GLU A 1 72 ? 8.267 -11.673 -3.587 1.00 85.75 72 GLU A O 1
ATOM 536 N N . ASP A 1 73 ? 10.504 -11.551 -3.704 1.00 91.31 73 ASP A N 1
ATOM 537 C CA . ASP A 1 73 ? 10.612 -10.389 -2.826 1.00 91.31 73 ASP A CA 1
ATOM 538 C C . ASP A 1 73 ? 9.885 -9.178 -3.442 1.00 91.31 73 ASP A C 1
ATOM 540 O O . ASP A 1 73 ? 10.198 -8.743 -4.552 1.00 91.31 73 ASP A O 1
ATOM 544 N N . ALA A 1 74 ? 8.892 -8.647 -2.726 1.00 92.00 74 ALA A N 1
ATOM 545 C CA . ALA A 1 74 ? 8.067 -7.544 -3.205 1.00 92.00 74 ALA A CA 1
ATOM 546 C C . ALA A 1 74 ? 8.869 -6.251 -3.401 1.00 92.00 74 ALA A C 1
ATOM 548 O O . ALA A 1 74 ? 8.572 -5.490 -4.320 1.00 92.00 74 ALA A O 1
ATOM 549 N N . GLU A 1 75 ? 9.906 -6.027 -2.591 1.00 93.81 75 GLU A N 1
ATOM 550 C CA . GLU A 1 75 ? 10.784 -4.861 -2.707 1.00 93.81 75 GLU A CA 1
ATOM 551 C C . GLU A 1 75 ? 11.615 -4.940 -3.993 1.00 93.81 75 GLU A C 1
ATOM 553 O O . GLU A 1 75 ? 11.707 -3.975 -4.754 1.00 93.81 75 GLU A O 1
ATOM 558 N N . LEU A 1 76 ? 12.124 -6.136 -4.310 1.00 94.31 76 LEU A N 1
ATOM 559 C CA . LEU A 1 76 ? 12.827 -6.388 -5.566 1.00 94.31 76 LEU A CA 1
ATOM 560 C C . LEU A 1 76 ? 11.896 -6.232 -6.776 1.00 94.31 76 LEU A C 1
ATOM 562 O O . LEU A 1 76 ? 12.284 -5.640 -7.784 1.00 94.31 76 LEU A O 1
ATOM 566 N N . VAL A 1 77 ? 10.660 -6.731 -6.686 1.00 94.44 77 VAL A N 1
ATOM 567 C CA . VAL A 1 77 ? 9.656 -6.578 -7.751 1.00 94.44 77 VAL A CA 1
ATOM 568 C C . VAL A 1 77 ? 9.293 -5.109 -7.965 1.00 94.44 77 VAL A C 1
ATOM 570 O O . VAL A 1 77 ? 9.203 -4.681 -9.116 1.00 94.44 77 VAL A O 1
ATOM 573 N N . LEU A 1 78 ? 9.128 -4.327 -6.895 1.00 94.25 78 LEU A N 1
ATOM 574 C CA . LEU A 1 78 ? 8.904 -2.883 -6.970 1.00 94.25 78 LEU A CA 1
ATOM 575 C C . LEU A 1 78 ? 10.050 -2.190 -7.717 1.00 94.25 78 LEU A C 1
ATOM 577 O O . LEU A 1 78 ? 9.810 -1.475 -8.690 1.00 94.25 78 LEU A O 1
ATOM 581 N N . TYR A 1 79 ? 11.292 -2.448 -7.304 1.00 92.25 79 TYR A N 1
ATOM 582 C CA . TYR A 1 79 ? 12.471 -1.846 -7.922 1.00 92.25 79 TYR A CA 1
ATOM 583 C C . TYR A 1 79 ? 12.600 -2.201 -9.411 1.00 92.25 79 TYR A C 1
ATOM 585 O O . TYR A 1 79 ? 12.848 -1.329 -10.247 1.00 92.25 79 TYR A O 1
ATOM 593 N N . ARG A 1 80 ? 12.371 -3.472 -9.770 1.00 92.56 80 ARG A N 1
ATOM 594 C CA . ARG A 1 80 ? 12.390 -3.934 -11.168 1.00 92.56 80 ARG A CA 1
ATOM 595 C C . ARG A 1 80 ? 11.333 -3.225 -12.009 1.00 92.56 80 ARG A C 1
ATOM 597 O O . ARG A 1 80 ? 11.659 -2.717 -13.071 1.00 92.56 80 ARG A O 1
ATOM 604 N N . ARG A 1 81 ? 10.100 -3.103 -11.509 1.00 92.12 81 ARG A N 1
ATOM 605 C CA . ARG A 1 81 ? 9.014 -2.404 -12.220 1.00 92.12 81 ARG A CA 1
ATOM 606 C C . ARG A 1 81 ? 9.311 -0.930 -12.445 1.00 92.12 81 ARG A C 1
ATOM 608 O O . ARG A 1 81 ? 9.110 -0.436 -13.546 1.00 92.12 81 ARG A O 1
ATOM 615 N N . LEU A 1 82 ? 9.831 -0.248 -11.426 1.00 91.19 82 LEU A N 1
ATOM 616 C CA . LEU A 1 82 ? 10.257 1.146 -11.548 1.00 91.19 82 LEU A CA 1
ATOM 617 C C . LEU A 1 82 ? 11.358 1.321 -12.603 1.00 91.19 82 LEU A C 1
ATOM 619 O O . LEU A 1 82 ? 11.387 2.341 -13.290 1.00 91.19 82 LEU A O 1
ATOM 623 N N . THR A 1 83 ? 12.237 0.326 -12.735 1.00 90.00 83 THR A N 1
ATOM 624 C CA . THR A 1 83 ? 13.304 0.302 -13.743 1.00 90.00 83 THR A CA 1
ATOM 625 C C . THR A 1 83 ? 12.750 0.013 -15.142 1.00 90.00 83 THR A C 1
ATOM 627 O O . THR A 1 83 ? 13.168 0.650 -16.102 1.00 90.00 83 THR A O 1
ATOM 630 N N . ASP A 1 84 ? 11.780 -0.897 -15.259 1.00 88.00 84 ASP A N 1
ATOM 631 C CA . ASP A 1 84 ? 11.160 -1.285 -16.532 1.00 88.00 84 ASP A CA 1
ATOM 632 C C . ASP A 1 84 ? 10.225 -0.195 -17.099 1.00 88.00 84 ASP A C 1
ATOM 634 O O . ASP A 1 84 ? 10.125 -0.037 -18.315 1.00 88.00 84 ASP A O 1
ATOM 638 N N . GLU A 1 85 ? 9.547 0.581 -16.242 1.00 81.94 85 GLU A N 1
ATOM 639 C CA . GLU A 1 85 ? 8.672 1.695 -16.650 1.00 81.94 85 GLU A CA 1
ATOM 640 C C . GLU A 1 85 ? 9.432 2.911 -17.207 1.00 81.94 85 GLU A C 1
ATOM 642 O O . GLU A 1 85 ? 8.834 3.746 -17.891 1.00 81.94 85 GLU A O 1
ATOM 647 N N . ARG A 1 86 ? 10.730 3.058 -16.903 1.00 71.44 86 ARG A N 1
ATOM 648 C CA . ARG A 1 86 ? 11.504 4.275 -17.191 1.00 71.44 86 ARG A CA 1
ATOM 649 C C . ARG A 1 86 ? 12.600 4.032 -18.233 1.00 71.44 86 ARG A C 1
ATOM 651 O O . ARG A 1 86 ? 13.499 3.215 -18.058 1.00 71.44 86 ARG A O 1
ATOM 658 N N . CYS A 1 87 ? 12.589 4.832 -19.300 1.00 50.47 87 CYS A N 1
ATOM 659 C CA . CYS A 1 87 ? 13.709 4.952 -20.232 1.00 50.47 87 CYS A CA 1
ATOM 660 C C . CYS A 1 87 ? 14.840 5.781 -19.597 1.00 50.47 87 CYS A C 1
ATOM 662 O O . CYS A 1 87 ? 14.773 6.997 -19.651 1.00 50.47 87 CYS A O 1
ATOM 664 N N . ALA A 1 88 ? 15.857 5.132 -19.022 1.00 52.06 88 ALA A N 1
ATOM 665 C CA . ALA A 1 88 ? 17.250 5.585 -18.812 1.00 52.06 88 ALA A CA 1
ATOM 666 C C . ALA A 1 88 ? 17.589 6.970 -18.179 1.00 52.06 88 ALA A C 1
ATOM 668 O O . ALA A 1 88 ? 18.755 7.160 -17.841 1.00 52.06 88 ALA A O 1
ATOM 669 N N . GLU A 1 89 ? 16.658 7.910 -17.976 1.00 55.12 89 GLU A N 1
ATOM 670 C CA . GLU A 1 89 ? 16.952 9.297 -17.549 1.00 55.12 89 GLU A CA 1
ATOM 671 C C . GLU A 1 89 ? 16.275 9.730 -16.233 1.00 55.12 89 GLU A C 1
ATOM 673 O O . GLU A 1 89 ? 16.601 10.792 -15.706 1.00 55.12 89 GLU A O 1
ATOM 678 N N . ASP A 1 90 ? 15.383 8.918 -15.657 1.00 66.00 90 ASP A N 1
ATOM 679 C CA . ASP A 1 90 ? 14.706 9.237 -14.392 1.00 66.00 90 ASP A CA 1
ATOM 680 C C . ASP A 1 90 ? 15.411 8.615 -13.172 1.00 66.00 90 ASP A C 1
ATOM 682 O O . ASP A 1 90 ? 15.864 7.469 -13.213 1.00 66.00 90 ASP A O 1
ATOM 686 N N . ASP A 1 91 ? 15.466 9.359 -12.059 1.00 85.50 91 ASP A N 1
ATOM 687 C CA . ASP A 1 91 ? 16.003 8.901 -10.768 1.00 85.50 91 ASP A CA 1
ATOM 688 C C . ASP A 1 91 ? 15.102 7.813 -10.149 1.00 85.50 91 ASP A C 1
ATOM 690 O O . ASP A 1 91 ? 14.216 8.072 -9.328 1.00 85.50 91 ASP A O 1
ATOM 694 N N . VAL A 1 92 ? 15.324 6.566 -10.576 1.00 88.75 92 VAL A N 1
ATOM 695 C CA . VAL A 1 92 ? 14.627 5.367 -10.081 1.00 88.75 92 VAL A CA 1
ATOM 696 C C . VAL A 1 92 ? 14.759 5.243 -8.565 1.00 88.75 92 VAL A C 1
ATOM 698 O O . VAL A 1 92 ? 13.794 4.875 -7.898 1.00 88.75 92 VAL A O 1
ATOM 701 N N . TYR A 1 93 ? 15.928 5.572 -8.010 1.00 89.56 93 TYR A N 1
ATOM 702 C CA . TYR A 1 93 ? 16.183 5.458 -6.577 1.00 89.56 93 TYR A CA 1
ATOM 703 C C . TYR A 1 93 ? 15.421 6.526 -5.782 1.00 89.56 93 TYR A C 1
ATOM 705 O O . TYR A 1 93 ? 14.809 6.217 -4.761 1.00 89.56 93 TYR A O 1
ATOM 713 N N . GLY A 1 94 ? 15.387 7.764 -6.277 1.00 92.00 94 GLY A N 1
ATOM 714 C CA . GLY A 1 94 ? 14.578 8.841 -5.710 1.00 92.00 94 GLY A CA 1
ATOM 715 C C . GLY A 1 94 ? 13.087 8.510 -5.707 1.00 92.00 94 GLY A C 1
ATOM 716 O O . GLY A 1 94 ? 12.440 8.618 -4.666 1.00 92.00 94 GLY A O 1
ATOM 717 N N . ARG A 1 95 ? 12.541 8.023 -6.833 1.00 91.31 95 ARG A N 1
ATOM 718 C CA . ARG A 1 95 ? 11.128 7.602 -6.910 1.00 91.31 95 ARG A CA 1
ATOM 719 C C . ARG A 1 95 ? 10.831 6.420 -5.987 1.00 91.31 95 ARG A C 1
ATOM 721 O O . ARG A 1 95 ? 9.794 6.409 -5.334 1.00 91.31 95 ARG A O 1
ATOM 728 N N . TYR A 1 96 ? 11.734 5.446 -5.923 1.00 93.81 96 TYR A N 1
ATOM 729 C CA . TYR A 1 96 ? 11.630 4.307 -5.017 1.00 93.81 96 TYR A CA 1
ATOM 730 C C . TYR A 1 96 ? 11.527 4.745 -3.548 1.00 93.81 96 TYR A C 1
ATOM 732 O O . TYR A 1 96 ? 10.594 4.342 -2.853 1.00 93.81 96 TYR A O 1
ATOM 740 N N . ASN A 1 97 ? 12.436 5.614 -3.094 1.00 94.81 97 ASN A N 1
ATOM 741 C CA . ASN A 1 97 ? 12.426 6.100 -1.714 1.00 94.81 97 ASN A CA 1
ATOM 742 C C . ASN A 1 97 ? 11.174 6.919 -1.410 1.00 94.81 97 ASN A C 1
ATOM 744 O O . ASN A 1 97 ? 10.555 6.688 -0.378 1.00 94.81 97 ASN A O 1
ATOM 748 N N . ALA A 1 98 ? 10.767 7.812 -2.316 1.00 94.56 98 ALA A N 1
ATOM 749 C CA . ALA A 1 98 ? 9.559 8.613 -2.139 1.00 94.56 98 ALA A CA 1
ATOM 750 C C . ALA A 1 98 ? 8.315 7.730 -1.938 1.00 94.56 98 ALA A C 1
ATOM 752 O O . ALA A 1 98 ? 7.539 7.955 -1.015 1.00 94.56 98 ALA A O 1
ATOM 753 N N . LEU A 1 99 ? 8.168 6.662 -2.733 1.00 95.38 99 LEU A N 1
ATOM 754 C CA . LEU A 1 99 ? 7.054 5.721 -2.586 1.00 95.38 99 LEU A CA 1
ATOM 755 C C . LEU A 1 99 ? 7.088 4.969 -1.248 1.00 95.38 99 LEU A C 1
ATOM 757 O O . LEU A 1 99 ? 6.042 4.761 -0.631 1.00 95.38 99 LEU A O 1
ATOM 761 N N . LEU A 1 100 ? 8.269 4.559 -0.777 1.00 96.31 100 LEU A N 1
ATOM 762 C CA . LEU A 1 100 ? 8.395 3.928 0.539 1.00 96.31 100 LEU A CA 1
ATOM 763 C C . LEU A 1 100 ? 8.108 4.903 1.683 1.00 96.31 100 LEU A C 1
ATOM 765 O O . LEU A 1 100 ? 7.457 4.519 2.655 1.00 96.31 100 LEU A O 1
ATOM 769 N N . GLU A 1 101 ? 8.568 6.147 1.579 1.00 96.62 101 GLU A N 1
ATOM 770 C CA . GLU A 1 101 ? 8.284 7.200 2.554 1.00 96.62 101 GLU A CA 1
ATOM 771 C C . GLU A 1 101 ? 6.784 7.507 2.622 1.00 96.62 101 GLU A C 1
ATOM 773 O O . GLU A 1 101 ? 6.231 7.602 3.722 1.00 96.62 101 GLU A O 1
ATOM 778 N N . ASP A 1 102 ? 6.108 7.569 1.473 1.00 96.12 102 ASP A N 1
ATOM 779 C CA . ASP A 1 102 ? 4.655 7.717 1.379 1.00 96.12 102 ASP A CA 1
ATOM 780 C C . ASP A 1 102 ? 3.930 6.535 2.034 1.00 96.12 102 ASP A C 1
ATOM 782 O O . ASP A 1 102 ? 3.041 6.733 2.867 1.00 96.12 102 ASP A O 1
ATOM 786 N N . LEU A 1 103 ? 4.346 5.300 1.734 1.00 96.88 103 LEU A N 1
ATOM 787 C CA . LEU A 1 103 ? 3.773 4.092 2.333 1.00 96.88 103 LEU A CA 1
ATOM 788 C C . LEU A 1 103 ? 3.936 4.074 3.859 1.00 96.88 103 LEU A C 1
ATOM 790 O O . LEU A 1 103 ? 2.991 3.759 4.589 1.00 96.88 103 LEU A O 1
ATOM 794 N N . VAL A 1 104 ? 5.127 4.406 4.359 1.00 96.88 104 VAL A N 1
ATOM 795 C CA . VAL A 1 104 ? 5.403 4.461 5.801 1.00 96.88 104 VAL A CA 1
ATOM 796 C C . VAL A 1 104 ? 4.582 5.566 6.461 1.00 96.88 104 VAL A C 1
ATOM 798 O O . VAL A 1 104 ? 3.962 5.323 7.498 1.00 96.88 104 VAL A O 1
ATOM 801 N N . SER A 1 105 ? 4.521 6.751 5.853 1.00 97.06 105 SER A N 1
ATOM 802 C CA . SER A 1 105 ? 3.741 7.884 6.359 1.00 97.06 105 SER A CA 1
ATOM 803 C C . SER A 1 105 ? 2.257 7.545 6.457 1.00 97.06 105 SER A C 1
ATOM 805 O O . SER A 1 105 ? 1.635 7.803 7.493 1.00 97.06 105 SER A O 1
ATOM 807 N N . PHE A 1 106 ? 1.710 6.893 5.430 1.00 97.56 106 PHE A N 1
ATOM 808 C CA . PHE A 1 106 ? 0.333 6.416 5.413 1.00 97.56 106 PHE A CA 1
ATOM 809 C C . PHE A 1 106 ? 0.052 5.459 6.578 1.00 97.56 106 PHE A C 1
ATOM 811 O O . PHE A 1 106 ? -0.872 5.686 7.363 1.00 97.56 106 PHE A O 1
ATOM 818 N N . LEU A 1 107 ? 0.870 4.411 6.734 1.00 96.50 107 LEU A N 1
ATOM 819 C CA . LEU A 1 107 ? 0.700 3.407 7.790 1.00 96.50 107 LEU A CA 1
ATOM 820 C C . LEU A 1 107 ? 0.840 4.020 9.190 1.00 96.50 107 LEU A C 1
ATOM 822 O O . LEU A 1 107 ? 0.040 3.729 10.077 1.00 96.50 107 LEU A O 1
ATOM 826 N N . CYS A 1 108 ? 1.793 4.932 9.387 1.00 96.75 108 CYS A N 1
ATOM 827 C CA . CYS A 1 108 ? 1.943 5.655 10.647 1.00 96.75 108 CYS A CA 1
ATOM 828 C C . CYS A 1 108 ? 0.719 6.522 10.977 1.00 96.75 108 CYS A C 1
ATOM 830 O O . CYS A 1 108 ? 0.277 6.556 12.129 1.00 96.75 108 CYS A O 1
ATOM 832 N N . ALA A 1 109 ? 0.156 7.225 9.994 1.00 96.50 109 ALA A N 1
ATOM 833 C CA . ALA A 1 109 ? -1.045 8.027 10.202 1.00 96.50 109 ALA A CA 1
ATOM 834 C C . ALA A 1 109 ? -2.273 7.142 10.498 1.00 96.50 109 ALA A C 1
ATOM 836 O O . ALA A 1 109 ? -3.100 7.474 11.355 1.00 96.50 109 ALA A O 1
ATOM 837 N N . LEU A 1 110 ? -2.356 5.977 9.855 1.00 95.06 110 LEU A N 1
ATOM 838 C CA . LEU A 1 110 ? -3.388 4.973 10.093 1.00 95.06 110 LEU A CA 1
ATOM 839 C C . LEU A 1 110 ? -3.313 4.388 11.517 1.00 95.06 110 LEU A C 1
ATOM 841 O O . LEU A 1 110 ? -4.338 4.299 12.203 1.00 95.06 110 LEU A O 1
ATOM 845 N N . ASP A 1 111 ? -2.108 4.063 11.994 1.00 95.12 111 ASP A N 1
ATOM 846 C CA . ASP A 1 111 ? -1.834 3.626 13.370 1.00 95.12 111 ASP A CA 1
ATOM 847 C C . ASP A 1 111 ? -2.310 4.659 14.396 1.00 95.12 111 ASP A C 1
ATOM 849 O O . ASP A 1 111 ? -3.040 4.336 15.342 1.00 95.12 111 ASP A O 1
ATOM 853 N N . GLN A 1 112 ? -1.953 5.929 14.186 1.00 94.81 112 GLN A N 1
ATOM 854 C CA . GLN A 1 112 ? -2.373 7.025 15.058 1.00 94.81 112 GLN A CA 1
ATOM 855 C C . GLN A 1 112 ? -3.896 7.156 15.097 1.00 94.81 112 GLN A C 1
ATOM 857 O O . GLN A 1 112 ? -4.487 7.258 16.176 1.00 94.81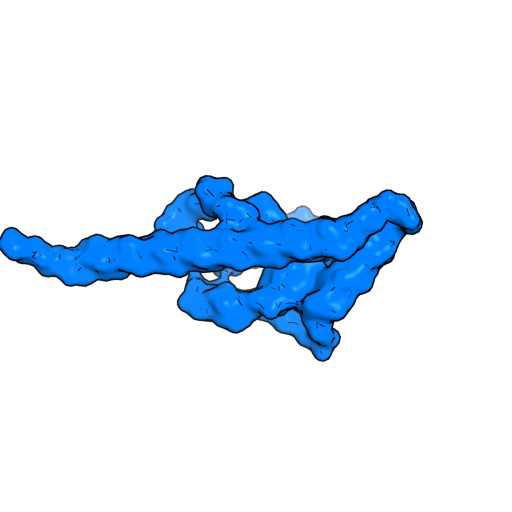 112 GLN A O 1
ATOM 862 N N . ARG A 1 113 ? -4.552 7.098 13.935 1.00 94.38 113 ARG A N 1
ATOM 863 C CA . ARG A 1 113 ? -6.011 7.192 13.835 1.00 94.38 113 ARG A CA 1
ATOM 864 C C . ARG A 1 113 ? -6.703 6.040 14.564 1.00 94.38 113 ARG A C 1
ATOM 866 O O . ARG A 1 113 ? -7.653 6.276 15.316 1.00 94.38 113 ARG A O 1
ATOM 873 N N . ARG A 1 114 ? -6.209 4.808 14.418 1.00 92.8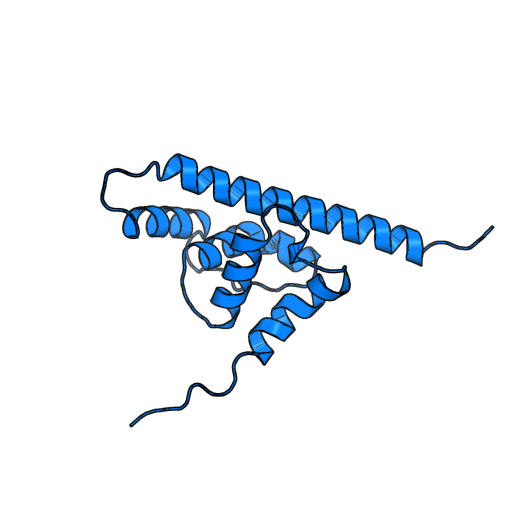1 114 ARG A N 1
ATOM 874 C CA . ARG A 1 114 ? -6.712 3.642 15.162 1.00 92.81 114 ARG A CA 1
ATOM 875 C C . ARG A 1 114 ? -6.557 3.825 16.671 1.00 92.81 114 ARG A C 1
ATOM 877 O O . ARG A 1 114 ? -7.506 3.566 17.412 1.00 92.81 114 ARG A O 1
ATOM 884 N N . ALA A 1 115 ? -5.400 4.304 17.125 1.00 91.75 115 ALA A N 1
ATOM 885 C CA . ALA A 1 115 ? -5.137 4.544 18.541 1.00 91.75 115 ALA A CA 1
ATOM 886 C C . ALA A 1 115 ? -6.066 5.615 19.135 1.00 91.75 115 ALA A C 1
ATOM 888 O O . ALA A 1 115 ? -6.606 5.425 20.226 1.00 91.75 115 ALA A O 1
ATOM 889 N N . VAL A 1 116 ? -6.297 6.718 18.415 1.00 91.62 116 VAL A N 1
ATOM 890 C CA . VAL A 1 116 ? -7.242 7.769 18.831 1.00 91.62 116 VAL A CA 1
ATOM 891 C C . VAL A 1 116 ? -8.652 7.197 18.971 1.00 91.62 116 VAL A C 1
ATOM 893 O O . VAL A 1 116 ? -9.281 7.384 20.010 1.00 91.62 116 VAL A O 1
ATOM 896 N N . ARG A 1 117 ? -9.132 6.430 17.986 1.00 89.38 117 ARG A N 1
ATOM 897 C CA . ARG A 1 117 ? -10.469 5.816 18.040 1.00 89.38 117 ARG A CA 1
ATOM 898 C C . ARG A 1 117 ? -10.629 4.834 19.198 1.00 89.38 117 ARG A C 1
ATOM 900 O O . ARG A 1 117 ? -11.646 4.886 19.881 1.00 89.38 117 ARG A O 1
ATOM 907 N N . ALA A 1 118 ? -9.627 3.993 19.457 1.00 88.69 118 ALA A N 1
ATOM 908 C CA . ALA A 1 118 ? -9.655 3.044 20.572 1.00 88.69 118 ALA A CA 1
ATOM 909 C C . ALA A 1 118 ? -9.730 3.745 21.943 1.00 88.69 118 ALA A C 1
ATOM 911 O O . ALA A 1 118 ? -10.397 3.266 22.858 1.00 88.69 118 ALA A O 1
ATOM 912 N N . ARG A 1 119 ? -9.076 4.905 22.095 1.00 90.38 119 ARG A N 1
ATOM 913 C CA . ARG A 1 119 ? -9.172 5.725 23.316 1.00 90.38 119 ARG A CA 1
ATOM 914 C C . ARG A 1 119 ? -10.567 6.317 23.498 1.00 90.38 119 ARG A C 1
ATOM 916 O O . ARG A 1 119 ? -11.067 6.322 24.615 1.00 90.38 119 ARG A O 1
ATOM 923 N N . LEU A 1 120 ? -11.195 6.772 22.412 1.00 87.50 120 LEU A N 1
ATOM 924 C CA . LEU A 1 120 ? -12.563 7.296 22.442 1.00 87.50 120 LEU A CA 1
ATOM 925 C C . LEU A 1 120 ? -13.591 6.199 22.760 1.00 87.50 120 LEU A C 1
ATOM 927 O O . LEU A 1 120 ? -14.532 6.457 23.501 1.00 87.50 120 LEU A O 1
ATOM 931 N N . SER A 1 121 ? -13.401 4.974 22.254 1.00 82.12 121 SER A N 1
ATOM 932 C CA . SER A 1 121 ? -14.303 3.848 22.540 1.00 82.12 121 SER A CA 1
ATOM 933 C C . SER A 1 121 ? -14.141 3.273 23.949 1.00 82.12 121 SER A C 1
ATOM 935 O O . SER A 1 121 ? -15.111 2.781 24.514 1.00 82.12 121 SER A O 1
ATOM 937 N N . ASN A 1 122 ? -12.935 3.332 24.525 1.00 78.25 122 ASN A N 1
ATOM 938 C CA . ASN A 1 122 ? -12.647 2.840 25.880 1.00 78.25 122 ASN A CA 1
ATOM 939 C C . ASN A 1 122 ? -12.912 3.890 26.978 1.00 78.25 122 ASN A C 1
ATOM 941 O O . ASN A 1 122 ? -12.661 3.630 28.156 1.00 78.25 122 ASN A O 1
ATOM 945 N N . GLY A 1 123 ? -13.412 5.071 26.606 1.00 64.38 123 GLY A N 1
ATOM 946 C CA . GLY A 1 123 ? -13.783 6.145 27.518 1.00 64.38 123 GLY A CA 1
ATOM 947 C C . GLY A 1 123 ? -15.076 5.847 28.275 1.00 64.38 123 GLY A C 1
ATOM 948 O O . GLY A 1 123 ? -16.145 6.312 27.892 1.00 64.38 123 GLY A O 1
ATOM 949 N N . VAL A 1 124 ? -14.946 5.127 29.391 1.00 55.59 124 VAL A N 1
ATOM 950 C CA . VAL A 1 124 ? -15.739 5.379 30.602 1.00 55.59 124 VAL A CA 1
ATOM 951 C C . VAL A 1 124 ? -15.677 6.883 30.883 1.00 55.59 124 VAL A C 1
ATOM 953 O O . VAL A 1 124 ? -14.596 7.441 31.071 1.00 55.59 124 VAL A O 1
ATOM 956 N N . VAL A 1 125 ? -16.838 7.531 30.851 1.00 44.94 125 VAL A N 1
ATOM 957 C CA . VAL A 1 125 ? -17.028 8.921 31.279 1.00 44.94 125 VAL A CA 1
ATOM 958 C C . VAL A 1 125 ? -16.814 8.962 32.801 1.00 44.94 125 VAL A C 1
ATOM 960 O O . VAL A 1 125 ? -17.455 8.155 33.479 1.00 44.94 125 VAL A O 1
ATOM 963 N N . PRO A 1 126 ? -15.922 9.804 33.360 1.00 53.53 126 PRO A N 1
ATOM 964 C CA . PRO A 1 126 ? -15.943 10.083 34.794 1.00 53.53 126 PRO A CA 1
ATOM 965 C C . PRO A 1 126 ? -17.200 10.866 35.194 1.00 53.53 126 PRO A C 1
ATOM 967 O O . PRO A 1 126 ? -17.626 11.748 34.412 1.00 53.53 126 PRO A O 1
#

Foldseek 3Di:
DDDDPDDLPVLLCVLCVLLCVLDDLVPFQLSVLQSVLSSCQSVVNDALSVLLNLQPQVLSVVSVHHRDHDPDRSLVSNLVRLVVVDDDDDPSVVVSVVNNVRVVRSSVVSVVSVVVVVCVVPDPDD

pLDDT: mean 86.39, std 14.43, range [42.56, 97.56]

Radius of gyration: 16.66 Å; chains: 1; bounding box: 36×28×63 Å

Sequence (126 aa):
MTRGRVSDGHATERLLEPLSALGPLEDLPGSEAVLAGLRDVADGVPSVEAALVQVMTRRFAEHGVHVSRLPEDAELVLYRRLTDERCAEDDVYGRYNALLEDLVSFLCALDQRRAVRARLSNGVVP

Secondary structure (DSSP, 8-state):
--------HHHHHHHHHHHHTTS-STTSTTHHHHHHHHHHHHTT---HHHHHHHHTHHHHHHTT--PPPPSS-HHHHHHHHHHHTS-SSS-HHHHHHHHHHHHHHHHHHHHHHHHHHHHHHT----